Protein AF-A0A254RJF3-F1 (afdb_monomer_lite)

pLDDT: mean 75.78, std 19.46, range [33.56, 96.31]

Foldseek 3Di:
DDDDDDDDDDDDDPDDDDDDDDDDDDDDPFDAPDDPPPDDQLLVPQDLVPLQKRWDWFADPVRWIKIWIWGDDQQFTKIWIATSNGDIDIDGDPTRPQRNVDPVSSVVVSVVVSVVSVVRD

Structure (mmCIF, N/CA/C/O backbone):
data_AF-A0A254RJF3-F1
#
_entry.id   AF-A0A254RJF3-F1
#
loop_
_atom_site.group_PDB
_atom_site.id
_atom_site.type_symbol
_atom_site.label_atom_id
_atom_site.label_alt_id
_atom_site.label_comp_id
_atom_site.label_asym_id
_atom_site.label_entity_id
_atom_site.label_seq_id
_atom_site.pdbx_PDB_ins_code
_atom_site.Cartn_x
_atom_site.Cartn_y
_atom_site.Cartn_z
_atom_site.occupancy
_atom_site.B_iso_or_equiv
_atom_site.auth_seq_id
_atom_site.auth_comp_id
_atom_site.auth_asym_id
_atom_site.auth_atom_id
_atom_site.pdbx_PDB_model_num
ATOM 1 N N . MET A 1 1 ? -9.408 -68.520 2.261 1.00 40.94 1 MET A N 1
ATOM 2 C CA . MET A 1 1 ? -9.179 -68.336 0.806 1.00 40.94 1 MET A CA 1
ATOM 3 C C . MET A 1 1 ? -8.219 -67.149 0.680 1.00 40.94 1 MET A C 1
ATOM 5 O O . MET A 1 1 ? -8.585 -66.090 1.148 1.00 40.94 1 MET A O 1
ATOM 9 N N . LYS A 1 2 ? -6.898 -67.359 0.600 1.00 39.91 2 LYS A N 1
ATOM 10 C CA . LYS A 1 2 ? -6.028 -67.457 -0.599 1.00 39.91 2 LYS A CA 1
ATOM 11 C C . LYS A 1 2 ? -5.986 -66.185 -1.485 1.00 39.91 2 LYS A C 1
ATOM 13 O O . LYS A 1 2 ? -7.015 -65.843 -2.051 1.00 39.91 2 LYS A O 1
ATOM 18 N N . LYS A 1 3 ? -4.742 -65.685 -1.691 1.00 43.53 3 LYS A N 1
ATOM 19 C CA . LYS A 1 3 ? -4.192 -64.649 -2.626 1.00 43.53 3 LYS A CA 1
ATOM 20 C C . LYS A 1 3 ? -4.155 -63.222 -2.036 1.00 43.53 3 LYS A C 1
ATOM 22 O O . LYS A 1 3 ? -5.212 -62.705 -1.725 1.00 43.53 3 LYS A O 1
ATOM 27 N N . VAL A 1 4 ? -3.028 -62.587 -1.664 1.00 43.88 4 VAL A N 1
ATOM 28 C CA . VAL A 1 4 ? -1.658 -62.364 -2.221 1.00 43.88 4 VAL A CA 1
ATOM 29 C C . VAL A 1 4 ? -1.631 -61.448 -3.464 1.00 43.88 4 VAL A C 1
ATOM 31 O O . VAL A 1 4 ? -2.415 -61.665 -4.383 1.00 43.88 4 VAL A O 1
ATOM 34 N N . ILE A 1 5 ? -0.624 -60.548 -3.459 1.00 50.53 5 ILE A N 1
ATOM 35 C CA . ILE A 1 5 ? 0.035 -59.729 -4.512 1.00 50.53 5 ILE A CA 1
ATOM 36 C C . ILE A 1 5 ? -0.731 -58.460 -4.988 1.00 50.53 5 ILE A C 1
ATOM 38 O O . ILE A 1 5 ? -1.945 -58.500 -5.076 1.00 50.53 5 ILE A O 1
ATOM 42 N N . LEU A 1 6 ? -0.140 -57.287 -5.289 1.00 43.47 6 LEU A N 1
ATOM 43 C CA . LEU A 1 6 ? 1.203 -56.951 -5.793 1.00 43.47 6 LEU A CA 1
ATOM 44 C C . LEU A 1 6 ? 1.505 -55.433 -5.674 1.00 43.47 6 LEU A C 1
ATOM 46 O O . LEU A 1 6 ? 0.591 -54.619 -5.587 1.00 43.47 6 LEU A O 1
ATOM 50 N N . LEU A 1 7 ? 2.803 -55.108 -5.688 1.00 46.97 7 LEU A N 1
ATOM 51 C CA . LEU A 1 7 ? 3.461 -53.793 -5.740 1.00 46.97 7 LEU A CA 1
ATOM 52 C C . LEU A 1 7 ? 2.834 -52.763 -6.701 1.00 46.97 7 LEU A C 1
ATOM 54 O O . LEU A 1 7 ? 2.352 -53.123 -7.771 1.00 46.97 7 LEU A O 1
ATOM 58 N N . GLY A 1 8 ? 3.051 -51.477 -6.400 1.00 46.66 8 GLY A N 1
ATOM 59 C CA . GLY A 1 8 ? 2.972 -50.404 -7.395 1.00 46.66 8 GLY A CA 1
ATOM 60 C C . GLY A 1 8 ? 3.353 -49.026 -6.851 1.00 46.66 8 GLY A C 1
ATOM 61 O O . GLY A 1 8 ? 2.485 -48.236 -6.503 1.00 46.66 8 GLY A O 1
ATOM 62 N N . THR A 1 9 ? 4.650 -48.731 -6.781 1.00 51.22 9 THR A N 1
ATOM 63 C CA . THR A 1 9 ? 5.190 -47.366 -6.710 1.00 51.22 9 THR A CA 1
ATOM 64 C C . THR A 1 9 ? 4.822 -46.594 -7.977 1.00 51.22 9 THR A C 1
ATOM 66 O O . THR A 1 9 ? 5.104 -47.064 -9.074 1.00 51.22 9 THR A O 1
ATOM 69 N N . LEU A 1 10 ? 4.285 -45.380 -7.834 1.00 49.56 10 LEU A N 1
ATOM 70 C CA . LEU A 1 10 ? 4.279 -44.361 -8.887 1.00 49.56 10 LEU A CA 1
ATOM 71 C C . LEU A 1 10 ? 4.462 -42.983 -8.238 1.00 49.56 10 LEU A C 1
ATOM 73 O O . LEU A 1 10 ? 3.534 -42.391 -7.696 1.00 49.56 10 LEU A O 1
ATOM 77 N N . LEU A 1 11 ? 5.710 -42.510 -8.273 1.00 49.75 11 LEU A N 1
ATOM 78 C CA . LEU A 1 11 ?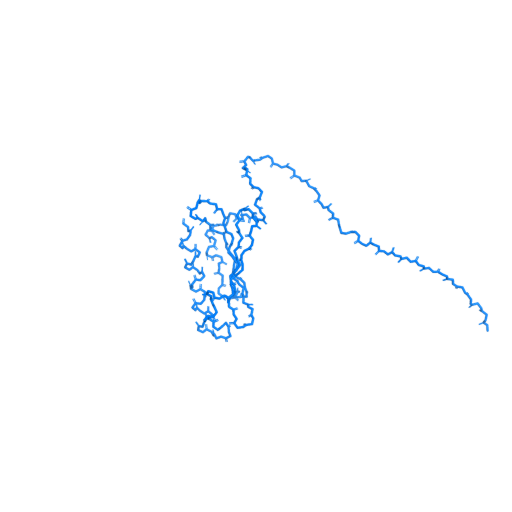 6.054 -41.096 -8.168 1.00 49.75 11 LEU A CA 1
ATOM 79 C C . LEU A 1 11 ? 5.408 -40.368 -9.351 1.00 49.75 11 LEU A C 1
ATOM 81 O O . LEU A 1 11 ? 5.769 -40.630 -10.496 1.00 49.75 11 LEU A O 1
ATOM 85 N N . ALA A 1 12 ? 4.490 -39.446 -9.078 1.00 48.97 12 ALA A N 1
ATOM 86 C CA . ALA A 1 12 ? 4.050 -38.462 -10.057 1.00 48.97 12 ALA A CA 1
ATOM 87 C C . ALA A 1 12 ? 4.666 -37.109 -9.684 1.00 48.97 12 ALA A C 1
ATOM 89 O O . ALA A 1 12 ? 4.149 -36.371 -8.848 1.00 48.97 12 ALA A O 1
ATOM 90 N N . SER A 1 13 ? 5.818 -36.822 -10.290 1.00 50.94 13 SER A N 1
ATOM 91 C CA . SER A 1 13 ? 6.399 -35.485 -10.347 1.00 50.94 13 SER A CA 1
ATOM 92 C C . SER A 1 13 ? 5.543 -34.627 -11.276 1.00 50.94 13 SER A C 1
ATOM 94 O O . SER A 1 13 ? 5.674 -34.717 -12.496 1.00 50.94 13 SER A O 1
ATOM 96 N N . SER A 1 14 ? 4.669 -33.795 -10.718 1.00 53.78 14 SER A N 1
ATOM 97 C CA . SER A 1 14 ? 3.986 -32.758 -11.492 1.00 53.78 14 SER A CA 1
ATOM 98 C C . SER A 1 14 ? 4.945 -31.592 -11.706 1.00 53.78 14 SER A C 1
ATOM 100 O O . SER A 1 14 ? 5.058 -30.689 -10.880 1.00 53.78 14 SER A O 1
ATOM 102 N N . MET A 1 15 ? 5.678 -31.659 -12.816 1.00 48.12 15 MET A N 1
ATOM 103 C CA . MET A 1 15 ? 6.356 -30.512 -13.409 1.00 48.12 15 MET A CA 1
ATOM 104 C C . MET A 1 15 ? 5.282 -29.489 -13.792 1.00 48.12 15 MET A C 1
ATOM 106 O O . MET A 1 15 ? 4.422 -29.783 -14.622 1.00 48.12 15 MET A O 1
ATOM 110 N N . PHE A 1 16 ? 5.303 -28.308 -13.176 1.00 48.12 16 PHE A N 1
ATOM 111 C CA . PHE A 1 16 ? 4.502 -27.192 -13.663 1.00 48.12 16 PHE A CA 1
ATOM 112 C C . PHE A 1 16 ? 5.197 -26.575 -14.877 1.00 48.12 16 PHE A C 1
ATOM 114 O O . PHE A 1 16 ? 6.397 -26.305 -14.876 1.00 48.12 16 PHE A O 1
ATOM 121 N N . VAL A 1 17 ? 4.397 -26.461 -15.929 1.00 58.69 17 VAL A N 1
ATOM 122 C CA . VAL A 1 17 ? 4.727 -26.096 -17.302 1.00 58.69 17 VAL A CA 1
ATOM 123 C C . VAL A 1 17 ? 5.270 -24.670 -17.372 1.00 58.69 17 VAL A C 1
ATOM 125 O O . VAL A 1 17 ? 4.594 -23.722 -16.980 1.00 58.69 17 VAL A O 1
ATOM 128 N N . ALA A 1 18 ? 6.473 -24.525 -17.927 1.00 43.00 18 ALA A N 1
ATOM 129 C CA . ALA A 1 18 ? 6.933 -23.272 -18.505 1.00 43.00 18 ALA A CA 1
ATOM 130 C C . ALA A 1 18 ? 6.190 -23.067 -19.835 1.00 43.00 18 ALA A C 1
ATOM 132 O O . ALA A 1 18 ? 6.368 -23.856 -20.762 1.00 43.00 18 ALA A O 1
ATOM 133 N N . CYS A 1 19 ? 5.335 -22.047 -19.918 1.00 53.72 19 CYS A N 1
ATOM 134 C CA . CYS A 1 19 ? 4.795 -21.583 -21.193 1.00 53.72 19 CYS A CA 1
ATOM 135 C C . CYS A 1 19 ? 5.706 -20.462 -21.702 1.00 53.72 19 CYS A C 1
ATOM 137 O O . CYS A 1 19 ? 5.892 -19.461 -21.010 1.00 53.72 19 CYS A O 1
ATOM 139 N N . GLY A 1 20 ? 6.323 -20.688 -22.860 1.00 45.34 20 GLY A N 1
ATOM 140 C CA . GLY A 1 20 ? 7.161 -19.727 -23.563 1.00 45.34 20 GLY A CA 1
ATOM 141 C C . GLY A 1 20 ? 6.417 -19.066 -24.722 1.00 45.34 20 GLY A C 1
ATOM 142 O O . GLY A 1 20 ? 5.583 -19.702 -25.355 1.00 45.34 20 GLY A O 1
ATOM 143 N N . ASP A 1 21 ? 6.798 -17.808 -24.944 1.00 55.06 21 ASP A N 1
ATOM 144 C CA . ASP A 1 21 ? 6.850 -17.041 -26.196 1.00 55.06 21 ASP A CA 1
ATOM 145 C C . ASP A 1 21 ? 5.652 -17.022 -27.162 1.00 55.06 21 ASP A C 1
ATOM 147 O O . ASP A 1 21 ? 5.447 -17.944 -27.943 1.00 55.06 21 ASP A O 1
ATOM 151 N N . ASP A 1 22 ? 5.032 -15.840 -27.263 1.00 51.81 22 ASP A N 1
ATOM 152 C CA . ASP A 1 22 ? 4.548 -15.292 -28.533 1.00 51.81 22 ASP A CA 1
ATOM 153 C C . ASP A 1 22 ? 5.042 -13.840 -28.668 1.00 51.81 22 ASP A C 1
ATOM 155 O O . ASP A 1 22 ? 4.607 -12.922 -27.970 1.00 51.81 22 ASP A O 1
ATOM 159 N N . SER A 1 23 ? 6.010 -13.644 -29.564 1.00 54.25 23 SER A N 1
ATOM 160 C CA . SER A 1 23 ? 6.603 -12.350 -29.897 1.00 54.25 23 SER A CA 1
ATOM 161 C C . SER A 1 23 ? 5.689 -11.533 -30.815 1.00 54.25 23 SER A C 1
ATOM 163 O O . SER A 1 23 ? 5.326 -11.973 -31.904 1.00 54.25 23 SER A O 1
ATOM 165 N N . SER A 1 24 ? 5.400 -10.289 -30.431 1.00 42.12 24 SER A N 1
ATOM 166 C CA . SER A 1 24 ? 4.963 -9.226 -31.344 1.00 42.12 24 SER A CA 1
ATOM 167 C C . SER A 1 24 ? 5.772 -7.962 -31.065 1.00 42.12 24 SER A C 1
ATOM 169 O O . SER A 1 24 ? 5.835 -7.461 -29.948 1.00 42.12 24 SER A O 1
ATOM 171 N N . SER A 1 25 ? 6.448 -7.497 -32.109 1.00 49.06 25 SER A N 1
ATOM 172 C CA . SER A 1 25 ? 7.426 -6.414 -32.134 1.00 49.06 25 SER A CA 1
ATOM 173 C C . SER A 1 25 ? 6.856 -5.052 -31.724 1.00 49.06 25 SER A C 1
ATOM 175 O O . SER A 1 25 ? 5.976 -4.521 -32.401 1.00 49.06 25 SER A O 1
ATOM 177 N N . GLY A 1 26 ? 7.454 -4.445 -30.698 1.00 33.56 26 GLY A N 1
ATOM 178 C CA . GLY A 1 26 ? 7.323 -3.032 -30.352 1.00 33.56 26 GLY A CA 1
ATOM 179 C C . GLY A 1 26 ? 8.501 -2.609 -29.475 1.00 33.56 26 GLY A C 1
ATOM 180 O O . GLY A 1 26 ? 8.739 -3.192 -28.423 1.00 33.56 26 GLY A O 1
ATOM 181 N N . THR A 1 27 ? 9.296 -1.648 -29.935 1.00 43.53 27 THR A N 1
ATOM 182 C CA . THR A 1 27 ? 10.490 -1.177 -29.231 1.00 43.53 27 THR A CA 1
ATOM 183 C C . THR A 1 27 ? 10.106 -0.400 -27.972 1.00 43.53 27 THR A C 1
ATOM 185 O O . THR A 1 27 ? 9.637 0.729 -28.068 1.00 43.53 27 THR A O 1
ATOM 188 N N . SER A 1 28 ? 10.393 -0.960 -26.799 1.00 40.62 28 SER A N 1
ATOM 189 C CA . SER A 1 28 ? 10.716 -0.197 -25.588 1.00 40.62 28 SER A CA 1
ATOM 190 C C . SER A 1 28 ? 11.556 -1.081 -24.672 1.00 40.62 28 SER A C 1
ATOM 192 O O . SER A 1 28 ? 11.123 -2.139 -24.225 1.00 40.62 28 SER A O 1
ATOM 194 N N . ALA A 1 29 ? 12.808 -0.676 -24.478 1.00 42.94 29 ALA A N 1
ATOM 195 C CA . ALA A 1 29 ? 13.739 -1.310 -23.562 1.00 42.94 29 ALA A CA 1
ATOM 196 C C . ALA A 1 29 ? 13.207 -1.197 -22.123 1.00 42.94 29 ALA A C 1
ATOM 198 O O . ALA A 1 29 ? 12.906 -0.095 -21.675 1.00 42.94 29 ALA A O 1
ATOM 199 N N . GLY A 1 30 ? 13.116 -2.332 -21.426 1.00 44.09 30 GLY A N 1
ATOM 200 C CA . GLY A 1 30 ? 12.700 -2.428 -20.025 1.00 44.09 30 GLY A CA 1
ATOM 201 C C . GLY A 1 30 ? 11.555 -3.421 -19.855 1.00 44.09 30 GLY A C 1
ATOM 202 O O . GLY A 1 30 ? 10.399 -3.068 -20.047 1.00 44.09 30 GLY A O 1
ATOM 203 N N . GLY A 1 31 ? 11.875 -4.674 -19.523 1.00 49.69 31 GLY A N 1
ATOM 204 C CA . GLY A 1 31 ? 10.865 -5.664 -19.157 1.00 49.69 31 GLY A CA 1
ATOM 205 C C . GLY A 1 31 ? 10.224 -5.268 -17.831 1.00 49.69 31 GLY A C 1
ATOM 206 O O . GLY A 1 31 ? 10.800 -5.496 -16.774 1.00 49.69 31 GLY A O 1
ATOM 207 N N . ASN A 1 32 ? 9.052 -4.655 -17.893 1.00 60.97 32 ASN A N 1
ATOM 208 C CA . ASN A 1 32 ? 8.229 -4.344 -16.739 1.00 60.97 32 ASN A CA 1
ATOM 209 C C . ASN A 1 32 ? 7.562 -5.633 -16.223 1.00 60.97 32 ASN A C 1
ATOM 211 O O . ASN A 1 32 ? 6.822 -6.302 -16.936 1.00 60.97 32 ASN A O 1
ATOM 215 N N . CYS A 1 33 ? 7.798 -5.992 -14.960 1.00 74.06 33 CYS A N 1
ATOM 216 C CA . CYS A 1 33 ? 7.152 -7.138 -14.283 1.00 74.06 33 CYS A CA 1
ATOM 217 C C . CYS A 1 33 ? 5.675 -6.920 -13.956 1.00 74.06 33 CYS A C 1
ATOM 219 O O . CYS A 1 33 ? 5.035 -7.792 -13.368 1.00 74.06 33 CYS A O 1
ATOM 221 N N . PHE A 1 34 ? 5.124 -5.764 -14.308 1.00 71.50 34 PHE A N 1
ATOM 222 C CA . PHE A 1 34 ? 3.699 -5.527 -14.259 1.00 71.50 34 PHE A CA 1
ATOM 223 C C . PHE A 1 34 ? 3.218 -4.985 -15.595 1.00 71.50 34 PHE A C 1
ATOM 225 O O . PHE A 1 34 ? 3.839 -4.121 -16.211 1.00 71.50 34 PHE A O 1
ATOM 232 N N . THR A 1 35 ? 2.068 -5.489 -16.023 1.00 68.06 35 THR A N 1
ATOM 233 C CA . THR A 1 35 ? 1.388 -4.986 -17.205 1.00 68.06 35 THR A CA 1
ATOM 234 C C . THR A 1 35 ? 0.754 -3.643 -16.869 1.00 68.06 35 THR A C 1
ATOM 236 O O . THR A 1 35 ? -0.071 -3.544 -15.957 1.00 68.06 35 THR A O 1
ATOM 239 N N . VAL A 1 36 ? 1.150 -2.604 -17.602 1.00 64.94 36 VAL A N 1
ATOM 240 C CA . VAL A 1 36 ? 0.457 -1.315 -17.596 1.00 64.94 36 VAL A CA 1
ATOM 241 C C . VAL A 1 36 ? -0.777 -1.473 -18.474 1.00 64.94 36 VAL A C 1
ATOM 243 O O . VAL A 1 36 ? -0.729 -1.269 -19.686 1.00 64.94 36 VAL A O 1
ATOM 246 N N . GLU A 1 37 ? -1.886 -1.896 -17.877 1.00 61.25 37 GLU A N 1
ATOM 247 C CA . GLU A 1 37 ? -3.171 -1.807 -18.561 1.00 61.25 37 GLU A CA 1
ATOM 248 C C . GLU A 1 37 ? -3.500 -0.320 -18.694 1.00 61.25 37 GLU A C 1
ATO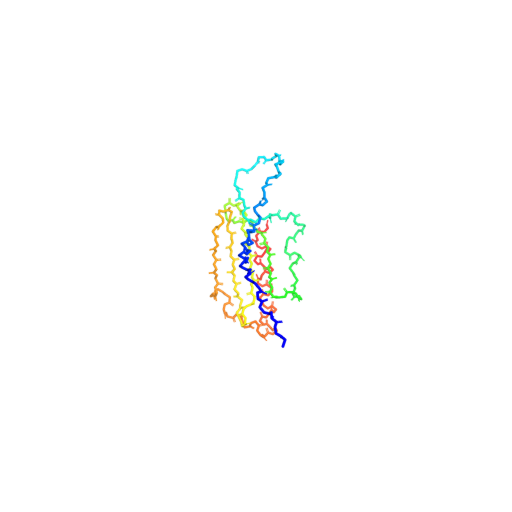M 250 O O . GLU A 1 37 ? -3.621 0.397 -17.701 1.00 61.25 37 GLU A O 1
ATOM 255 N N . LYS A 1 38 ? -3.572 0.173 -19.932 1.00 51.56 38 LYS A N 1
ATOM 256 C CA . LYS A 1 38 ? -3.890 1.571 -20.222 1.00 51.56 38 LYS A CA 1
ATOM 257 C C . LYS A 1 38 ? -5.377 1.808 -19.945 1.00 51.56 38 LYS A C 1
ATOM 259 O O . LYS A 1 38 ? -6.181 1.858 -20.873 1.00 51.56 38 LYS A O 1
ATOM 264 N N . SER A 1 39 ? -5.754 1.898 -18.673 1.00 50.03 39 SER A N 1
ATOM 265 C CA . SER A 1 39 ? -7.112 2.240 -18.268 1.00 50.03 39 SER A CA 1
ATOM 266 C C . SER A 1 39 ? -7.324 3.748 -18.372 1.00 50.03 39 SER A C 1
ATOM 268 O O . SER A 1 39 ? -6.469 4.551 -17.996 1.00 50.03 39 SER A O 1
ATOM 270 N N . VAL A 1 40 ? -8.492 4.132 -18.878 1.00 52.06 40 VAL A N 1
ATOM 271 C CA . VAL A 1 40 ? -9.050 5.479 -18.723 1.00 52.06 40 VAL A CA 1
ATOM 272 C C . VAL A 1 40 ? -9.085 5.776 -17.218 1.00 52.06 40 VAL A C 1
ATOM 274 O O . VAL A 1 40 ? -9.657 4.983 -16.482 1.00 52.06 40 VAL A O 1
ATOM 277 N N . ASN A 1 41 ? -8.371 6.821 -16.784 1.00 63.84 41 ASN A N 1
ATOM 278 C CA . ASN A 1 41 ? -8.215 7.277 -15.395 1.00 63.84 41 ASN A CA 1
ATOM 279 C C . ASN A 1 41 ? -8.117 6.139 -14.350 1.00 63.84 41 ASN A C 1
ATOM 281 O O . ASN A 1 41 ? -9.100 5.774 -13.711 1.00 63.84 41 ASN A O 1
ATOM 285 N N . ALA A 1 42 ? -6.916 5.576 -14.151 1.00 73.19 42 ALA A N 1
ATOM 286 C CA . ALA A 1 42 ? -6.684 4.474 -13.204 1.00 73.19 42 ALA A CA 1
ATOM 287 C C . ALA A 1 42 ? -7.234 4.743 -11.786 1.00 73.19 42 ALA A C 1
ATOM 289 O O . ALA A 1 42 ? -7.615 3.800 -11.093 1.00 73.19 42 ALA A O 1
ATOM 290 N N . CYS A 1 43 ? -7.348 6.010 -11.381 1.00 81.62 43 CYS A N 1
ATOM 291 C CA . CYS A 1 43 ? -7.881 6.401 -10.078 1.00 81.62 43 CYS A CA 1
ATOM 292 C C . CYS A 1 43 ? -9.410 6.293 -9.982 1.00 81.62 43 CYS A C 1
ATOM 294 O O . CYS A 1 43 ? -9.918 5.978 -8.911 1.00 81.62 43 CYS A O 1
ATOM 296 N N . GLU A 1 44 ? -10.150 6.456 -11.086 1.00 75.62 44 GLU A N 1
ATOM 297 C CA . GLU A 1 44 ? -11.616 6.279 -11.122 1.00 75.62 44 GLU A CA 1
ATOM 298 C C . GLU A 1 44 ? -12.033 4.815 -10.922 1.00 75.62 44 GLU A C 1
ATOM 300 O O . GLU A 1 44 ? -13.167 4.535 -10.537 1.00 75.62 44 GLU A O 1
ATOM 305 N N . SER A 1 45 ? -11.117 3.871 -11.163 1.00 78.19 45 SER A N 1
ATOM 306 C CA . SER A 1 45 ? -11.353 2.442 -10.930 1.00 78.19 45 SER A CA 1
ATOM 307 C C . SER A 1 45 ? -11.192 2.020 -9.463 1.00 78.19 45 SER A C 1
ATOM 309 O O . SER A 1 45 ? -11.522 0.888 -9.107 1.00 78.19 45 SER A O 1
ATOM 311 N N . ILE A 1 46 ? -10.703 2.919 -8.601 1.00 85.56 46 ILE A N 1
ATOM 312 C CA . ILE A 1 46 ? -10.541 2.660 -7.170 1.00 85.56 46 ILE A CA 1
ATOM 313 C C . ILE A 1 46 ? -11.925 2.701 -6.519 1.00 85.56 46 ILE A C 1
ATOM 315 O O . ILE A 1 46 ? -12.542 3.754 -6.395 1.00 85.56 46 ILE A O 1
ATOM 319 N N . SER A 1 47 ? -12.413 1.542 -6.079 1.00 84.31 47 SER A N 1
ATOM 320 C CA . SER A 1 47 ? -13.700 1.427 -5.394 1.00 84.31 47 SER A CA 1
ATOM 321 C C . SER A 1 47 ? -13.517 1.341 -3.885 1.00 84.31 47 SER A C 1
ATOM 323 O O . SER A 1 47 ? -12.767 0.502 -3.385 1.00 84.31 47 SER A O 1
ATOM 325 N N . LYS A 1 48 ? -14.261 2.157 -3.136 1.00 82.31 48 LYS A N 1
ATOM 326 C CA . LYS A 1 48 ? -14.336 2.046 -1.674 1.00 82.31 48 LYS A CA 1
ATOM 327 C C . LYS A 1 48 ? -14.993 0.734 -1.226 1.00 82.31 48 LYS A C 1
ATOM 329 O O . LYS A 1 48 ? -14.653 0.212 -0.167 1.00 82.31 48 LYS A O 1
ATOM 334 N N . ASP A 1 49 ? -15.905 0.193 -2.030 1.00 81.50 49 ASP A N 1
ATOM 335 C CA . ASP A 1 49 ? -16.632 -1.037 -1.698 1.00 81.50 49 ASP A CA 1
ATOM 336 C C . ASP A 1 49 ? -15.738 -2.289 -1.792 1.00 81.50 49 ASP A C 1
ATOM 338 O O . ASP A 1 49 ? -16.070 -3.322 -1.214 1.00 81.50 49 ASP A O 1
ATOM 342 N N . ASP A 1 50 ? -14.576 -2.182 -2.451 1.00 78.19 50 ASP A N 1
ATOM 343 C CA . ASP A 1 50 ? -13.537 -3.217 -2.523 1.00 78.19 50 ASP A CA 1
ATOM 344 C C . ASP A 1 50 ? -12.271 -2.796 -1.752 1.00 78.19 50 ASP A C 1
ATOM 346 O O . ASP A 1 50 ? -11.161 -2.717 -2.276 1.00 78.19 50 ASP A O 1
ATOM 350 N N . PHE A 1 51 ? -12.436 -2.464 -0.469 1.00 76.50 51 PHE A N 1
ATOM 351 C CA . PHE A 1 51 ? -11.354 -1.923 0.365 1.00 76.50 51 PHE A CA 1
ATOM 352 C C . PHE A 1 51 ? -10.268 -2.940 0.756 1.00 76.50 51 PHE A C 1
ATOM 354 O O . PHE A 1 51 ? -9.312 -2.583 1.444 1.00 76.50 51 PHE A O 1
ATOM 361 N N . GLY A 1 52 ? -10.404 -4.211 0.363 1.00 84.44 52 GLY A N 1
ATOM 362 C CA . GLY A 1 52 ? -9.425 -5.247 0.689 1.00 84.44 52 GLY A CA 1
ATOM 363 C C . GLY A 1 52 ? -8.087 -5.016 -0.009 1.00 84.44 52 GLY A C 1
ATOM 364 O O . GLY A 1 52 ? -7.027 -5.299 0.561 1.00 84.44 52 GLY A O 1
ATOM 365 N N . THR A 1 53 ? -8.114 -4.495 -1.237 1.00 90.94 53 THR A N 1
ATOM 366 C CA . THR A 1 53 ? -6.909 -4.150 -1.993 1.00 90.94 53 THR A CA 1
ATOM 367 C C . THR A 1 53 ? -7.196 -3.059 -3.023 1.00 90.94 53 THR A C 1
ATOM 369 O O . THR A 1 53 ? -8.062 -3.224 -3.872 1.00 90.94 53 THR A O 1
ATOM 372 N N . TRP A 1 54 ? -6.396 -1.992 -3.023 1.00 91.94 54 TRP A N 1
ATOM 373 C CA . TRP A 1 54 ? -6.412 -0.966 -4.069 1.00 91.94 54 TRP A CA 1
ATOM 374 C C . TRP A 1 54 ? -5.104 -0.975 -4.844 1.00 91.94 54 TRP A C 1
ATOM 376 O O . TRP A 1 54 ? -4.026 -0.949 -4.251 1.00 91.94 54 TRP A O 1
ATOM 386 N N . LYS A 1 55 ? -5.190 -0.997 -6.174 1.00 90.50 55 LYS A N 1
ATOM 387 C CA . LYS A 1 55 ? -4.033 -1.113 -7.061 1.00 90.50 55 LYS A CA 1
ATOM 388 C C . LYS A 1 55 ? -4.108 -0.087 -8.179 1.00 90.50 55 LYS A C 1
ATOM 390 O O . LYS A 1 55 ? -5.112 -0.016 -8.875 1.00 90.50 55 LYS A O 1
ATOM 395 N N . PHE A 1 56 ? -3.017 0.637 -8.396 1.00 90.12 56 PHE A N 1
ATOM 396 C CA . PHE A 1 56 ? -2.881 1.561 -9.520 1.00 90.12 56 PHE A CA 1
ATOM 397 C C . PHE A 1 56 ? -1.415 1.706 -9.940 1.00 90.12 56 PHE A C 1
ATOM 399 O O . PHE A 1 56 ? -0.499 1.263 -9.244 1.00 90.12 56 PHE A O 1
ATOM 406 N N . ILE A 1 57 ? -1.195 2.298 -11.111 1.00 88.62 57 ILE A N 1
ATOM 407 C CA . ILE A 1 57 ? 0.130 2.606 -11.655 1.00 88.62 57 ILE A CA 1
ATOM 408 C C . ILE A 1 57 ? 0.182 4.109 -11.902 1.00 88.62 57 ILE A C 1
ATOM 410 O O . ILE A 1 57 ? -0.761 4.673 -12.454 1.00 88.62 57 ILE A O 1
ATOM 414 N N . ARG A 1 58 ? 1.284 4.746 -11.511 1.00 86.56 58 ARG A N 1
ATOM 415 C CA . ARG A 1 58 ? 1.578 6.152 -11.818 1.00 86.56 58 ARG A CA 1
ATOM 416 C C . ARG A 1 58 ? 3.036 6.311 -12.221 1.00 86.56 58 ARG A C 1
ATOM 418 O O . ARG A 1 58 ? 3.844 5.411 -11.987 1.00 86.56 58 ARG A O 1
ATOM 425 N N . LYS A 1 59 ? 3.374 7.472 -12.781 1.00 86.12 59 LYS A N 1
ATOM 426 C CA . LYS A 1 59 ? 4.767 7.833 -13.032 1.00 86.12 59 LYS A CA 1
ATOM 427 C C . LYS A 1 59 ? 5.463 8.250 -11.735 1.00 86.12 59 LYS A C 1
ATOM 429 O O . LYS A 1 59 ? 4.888 8.953 -10.891 1.00 86.12 59 LYS A O 1
ATOM 434 N N . ASP A 1 60 ? 6.694 7.794 -11.556 1.00 84.44 60 ASP A N 1
ATOM 435 C CA . ASP A 1 60 ? 7.585 8.299 -10.519 1.00 84.44 60 ASP A CA 1
ATOM 436 C C . ASP A 1 60 ? 8.214 9.646 -10.937 1.00 84.44 60 ASP A C 1
ATOM 438 O O . ASP A 1 60 ? 7.902 10.207 -11.990 1.00 84.44 60 ASP A O 1
ATOM 442 N N . SER A 1 61 ? 9.102 10.198 -10.106 1.00 86.00 61 SER A N 1
ATOM 443 C CA . SER A 1 61 ? 9.759 11.486 -10.383 1.00 86.00 61 SER A CA 1
ATOM 444 C C . SER A 1 61 ? 10.699 11.475 -11.596 1.00 86.00 61 SER A C 1
ATOM 446 O O . SER A 1 61 ? 11.112 12.546 -12.040 1.00 86.00 61 SER A O 1
ATOM 448 N N . PHE A 1 62 ? 11.048 10.299 -12.121 1.00 86.62 62 PHE A N 1
ATOM 449 C CA . PHE A 1 62 ? 11.900 10.121 -13.295 1.00 86.62 62 PHE A CA 1
ATOM 450 C C . PHE A 1 62 ? 11.092 9.796 -14.562 1.00 86.62 62 PHE A C 1
ATOM 452 O O . PHE A 1 62 ? 11.659 9.771 -15.653 1.00 86.62 62 PHE A O 1
ATOM 459 N N . GLY A 1 63 ? 9.768 9.633 -14.444 1.00 84.31 63 GLY A N 1
ATOM 460 C CA . GLY A 1 63 ? 8.873 9.305 -15.555 1.00 84.31 63 GLY A CA 1
ATOM 461 C C . GLY A 1 63 ? 8.715 7.803 -15.803 1.00 84.31 63 GLY A C 1
ATOM 462 O O . GLY A 1 63 ? 8.072 7.409 -16.786 1.00 84.31 63 GLY A O 1
ATOM 463 N N . ASP A 1 64 ? 9.255 6.967 -14.916 1.00 87.12 64 ASP A N 1
ATOM 464 C CA . ASP A 1 64 ? 9.118 5.517 -14.974 1.00 87.12 64 ASP A CA 1
ATOM 465 C C . ASP A 1 64 ? 7.803 5.074 -14.334 1.00 87.12 64 ASP A C 1
ATOM 467 O O . ASP A 1 64 ? 7.279 5.717 -13.424 1.00 87.12 64 ASP A O 1
ATOM 471 N N . ASP A 1 65 ? 7.229 3.977 -14.830 1.00 87.69 65 ASP A N 1
ATOM 472 C CA . ASP A 1 65 ? 6.029 3.411 -14.216 1.00 87.69 65 ASP A CA 1
ATOM 473 C C . ASP A 1 65 ? 6.360 2.809 -12.848 1.00 87.69 65 ASP A C 1
ATOM 475 O O . ASP A 1 65 ? 7.327 2.059 -12.691 1.00 87.69 65 ASP A O 1
ATOM 479 N N . MET A 1 66 ? 5.498 3.079 -11.873 1.00 89.44 66 MET A N 1
ATOM 480 C CA . MET A 1 66 ? 5.557 2.505 -10.537 1.00 89.44 66 MET A CA 1
ATOM 481 C C . MET A 1 66 ? 4.168 2.014 -10.139 1.00 89.44 66 MET A C 1
ATOM 483 O O . MET A 1 66 ? 3.184 2.756 -10.186 1.00 89.44 66 MET A O 1
ATOM 487 N N . GLN A 1 67 ? 4.084 0.743 -9.757 1.00 91.56 67 GLN A N 1
ATOM 488 C CA . GLN A 1 67 ? 2.858 0.139 -9.255 1.00 91.56 67 GLN A CA 1
ATOM 489 C C . GLN A 1 67 ? 2.734 0.383 -7.756 1.00 91.56 67 GLN A C 1
ATOM 491 O O . GLN A 1 67 ? 3.687 0.164 -7.010 1.00 91.56 67 GLN A O 1
ATOM 496 N N . TYR A 1 68 ? 1.537 0.761 -7.327 1.00 92.50 68 TYR A N 1
ATOM 497 C CA . TYR A 1 68 ? 1.141 0.920 -5.936 1.00 92.50 68 TYR A CA 1
ATOM 498 C C . TYR A 1 68 ? 0.041 -0.093 -5.639 1.00 92.50 68 TYR A C 1
ATOM 500 O O . TYR A 1 68 ? -0.928 -0.202 -6.392 1.00 92.50 68 TYR A O 1
ATOM 508 N N . VAL A 1 69 ? 0.200 -0.845 -4.554 1.00 93.25 69 VAL A N 1
ATOM 509 C CA . VAL A 1 69 ? -0.775 -1.814 -4.053 1.00 93.25 69 VAL A CA 1
ATOM 510 C C . VAL A 1 69 ? -0.963 -1.566 -2.566 1.00 93.25 69 VAL A C 1
ATOM 512 O O . VAL A 1 69 ? -0.066 -1.821 -1.766 1.00 93.25 69 VAL A O 1
ATOM 515 N N . TYR A 1 70 ? -2.128 -1.061 -2.198 1.00 93.69 70 TYR A N 1
ATOM 516 C CA . TYR A 1 70 ? -2.556 -0.913 -0.819 1.00 93.69 70 TYR A CA 1
ATOM 517 C C . TYR A 1 70 ? -3.364 -2.143 -0.428 1.00 93.69 70 TYR A C 1
ATOM 519 O O . TYR A 1 70 ? -4.323 -2.474 -1.116 1.00 93.69 70 TYR A O 1
ATOM 527 N N . THR A 1 71 ? -3.005 -2.810 0.663 1.00 94.25 71 THR A N 1
ATOM 528 C CA . THR A 1 71 ? -3.674 -4.031 1.131 1.00 94.25 71 THR A CA 1
ATOM 529 C C . THR A 1 71 ? -4.034 -3.897 2.600 1.00 94.25 71 THR A C 1
ATOM 531 O O . THR A 1 71 ? -3.231 -3.417 3.404 1.00 94.25 71 THR A O 1
ATOM 534 N N . VAL A 1 72 ? -5.240 -4.333 2.959 1.00 94.06 72 VAL A N 1
ATOM 535 C CA . VAL A 1 72 ? -5.673 -4.394 4.356 1.00 94.06 72 VAL A CA 1
ATOM 536 C C . VAL A 1 72 ? -5.268 -5.731 4.963 1.00 94.06 72 VAL A C 1
ATOM 538 O O . VAL A 1 72 ? -5.731 -6.788 4.542 1.00 94.06 72 VAL A O 1
ATOM 541 N N . GLU A 1 73 ? -4.416 -5.681 5.984 1.00 93.25 73 GLU A N 1
ATOM 542 C CA . GLU A 1 73 ? -3.934 -6.853 6.715 1.00 93.25 73 GLU A CA 1
ATOM 543 C C . GLU A 1 73 ? -4.285 -6.726 8.202 1.00 93.25 73 GLU A C 1
ATOM 545 O O . GLU A 1 73 ? -3.590 -6.080 8.995 1.00 93.25 73 GLU A O 1
ATOM 550 N N . GLY A 1 74 ? -5.408 -7.335 8.590 1.00 91.62 74 GLY A N 1
ATOM 551 C CA . GLY A 1 74 ? -5.972 -7.178 9.929 1.00 91.62 74 GLY A CA 1
ATOM 552 C C . GLY A 1 74 ? -6.421 -5.736 10.163 1.00 91.62 74 GLY A C 1
ATOM 553 O O . GLY A 1 74 ? -7.332 -5.253 9.500 1.00 91.62 74 GLY A O 1
ATOM 554 N N . GLU A 1 75 ? -5.782 -5.043 11.106 1.00 93.44 75 GLU A N 1
ATOM 555 C CA . GLU A 1 75 ? -6.090 -3.636 11.400 1.00 93.44 75 GLU A CA 1
ATOM 556 C C . GLU A 1 75 ? -5.267 -2.643 10.570 1.00 93.44 75 GLU A C 1
ATOM 558 O O . GLU A 1 75 ? -5.513 -1.444 10.661 1.00 93.44 75 GLU A O 1
ATOM 563 N N . LYS A 1 76 ? -4.275 -3.103 9.799 1.00 93.00 76 LYS A N 1
ATOM 564 C CA . LYS A 1 76 ? -3.292 -2.232 9.145 1.00 93.00 76 LYS A CA 1
ATOM 565 C C . LYS A 1 76 ? -3.591 -2.048 7.666 1.00 93.00 76 LYS A C 1
ATOM 567 O O . LYS A 1 76 ? -3.980 -2.997 6.989 1.00 93.00 76 LYS A O 1
ATOM 572 N N . LEU A 1 77 ? -3.286 -0.857 7.160 1.00 94.44 77 LEU A N 1
ATOM 573 C CA . LEU A 1 77 ? -3.091 -0.619 5.736 1.00 94.44 77 LEU A CA 1
ATOM 574 C C . LEU A 1 77 ? -1.600 -0.763 5.404 1.00 94.44 77 LEU A C 1
ATOM 576 O O . LEU A 1 77 ? -0.757 -0.095 6.005 1.00 94.44 77 LEU A O 1
ATOM 580 N N . VAL A 1 78 ? -1.279 -1.640 4.460 1.00 95.38 78 VAL A N 1
ATOM 581 C CA . VAL A 1 78 ? 0.087 -1.907 3.999 1.00 95.38 78 VAL A CA 1
ATOM 582 C C . VAL A 1 78 ? 0.232 -1.411 2.571 1.00 95.38 78 VAL A C 1
ATOM 584 O O . VAL A 1 78 ? -0.561 -1.784 1.712 1.00 95.38 78 VAL A O 1
ATOM 587 N N . LEU A 1 79 ? 1.260 -0.607 2.303 1.00 95.50 79 LEU A N 1
ATOM 588 C CA . LEU A 1 79 ? 1.613 -0.193 0.949 1.00 95.50 79 LEU A CA 1
ATOM 589 C C . LEU A 1 79 ? 2.723 -1.097 0.413 1.00 95.50 79 LEU A C 1
ATOM 591 O O . LEU A 1 79 ? 3.794 -1.208 1.001 1.00 95.50 79 LEU A O 1
ATOM 595 N N . THR A 1 80 ? 2.496 -1.696 -0.744 1.00 95.44 80 THR A N 1
ATOM 596 C CA . THR A 1 80 ? 3.528 -2.331 -1.554 1.00 95.44 80 THR A CA 1
ATOM 597 C C . THR A 1 80 ? 3.720 -1.518 -2.822 1.00 95.44 80 THR A C 1
ATOM 599 O O . THR A 1 80 ? 2.762 -1.221 -3.529 1.00 95.44 80 THR A O 1
ATOM 602 N N . THR A 1 81 ? 4.963 -1.164 -3.121 1.00 94.12 81 THR A N 1
ATOM 603 C CA . THR A 1 81 ? 5.334 -0.507 -4.371 1.00 94.12 81 THR A CA 1
ATOM 604 C C . THR A 1 81 ? 6.270 -1.386 -5.175 1.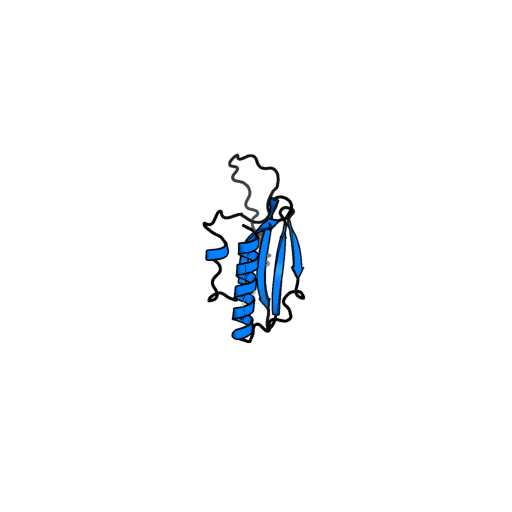00 94.12 81 THR A C 1
ATOM 606 O O . THR A 1 81 ? 7.089 -2.105 -4.604 1.00 94.12 81 THR A O 1
ATOM 609 N N . THR A 1 82 ? 6.128 -1.357 -6.494 1.00 93.75 82 THR A N 1
ATOM 610 C CA . THR A 1 82 ? 7.000 -2.081 -7.424 1.00 93.75 82 THR A CA 1
ATOM 611 C C . THR A 1 82 ? 7.441 -1.123 -8.515 1.00 93.75 82 THR A C 1
ATOM 613 O O . THR A 1 82 ? 6.592 -0.525 -9.177 1.00 93.75 82 THR A O 1
ATOM 616 N N . ASP A 1 83 ? 8.750 -0.946 -8.669 1.00 91.38 83 ASP A N 1
ATOM 617 C CA . ASP A 1 83 ? 9.317 -0.109 -9.730 1.00 91.38 83 ASP A CA 1
ATOM 618 C C . ASP A 1 83 ? 9.444 -0.867 -11.064 1.00 91.38 83 ASP A C 1
ATOM 620 O O . ASP A 1 83 ? 9.219 -2.079 -11.149 1.00 91.38 83 ASP A O 1
ATOM 624 N N . SER A 1 84 ? 9.811 -0.144 -12.122 1.00 87.06 84 SER A N 1
ATOM 625 C CA . SER A 1 84 ? 10.028 -0.686 -13.470 1.00 87.06 84 SER A CA 1
ATOM 626 C C . SER A 1 84 ? 11.140 -1.744 -13.538 1.00 87.06 84 SER A C 1
ATOM 628 O O . SER A 1 84 ? 11.125 -2.593 -14.428 1.00 87.06 84 SER A O 1
ATOM 630 N N . GLY A 1 85 ? 12.078 -1.722 -12.584 1.00 88.88 85 GLY A N 1
ATOM 631 C CA . GLY A 1 85 ? 13.152 -2.701 -12.408 1.00 88.88 85 GLY A CA 1
ATOM 632 C C . GLY A 1 85 ? 12.770 -3.902 -11.539 1.00 88.88 85 GLY A C 1
ATOM 633 O O . GLY A 1 85 ? 13.629 -4.734 -11.246 1.00 88.88 85 GLY A O 1
ATOM 634 N N . CYS A 1 86 ? 11.501 -4.010 -11.139 1.00 86.12 86 CYS A N 1
ATOM 635 C CA . CYS A 1 86 ? 10.952 -5.107 -10.345 1.00 86.12 86 CYS A CA 1
ATOM 636 C C . CYS A 1 86 ? 11.438 -5.182 -8.905 1.00 86.12 86 CYS A C 1
ATOM 638 O O . CYS A 1 86 ? 11.320 -6.223 -8.252 1.00 86.12 86 CYS A O 1
ATOM 640 N N . ASN A 1 87 ? 11.923 -4.064 -8.371 1.00 91.50 87 ASN A N 1
ATOM 641 C CA . ASN A 1 87 ? 12.210 -3.957 -6.954 1.00 91.50 87 ASN A CA 1
ATOM 642 C C . ASN A 1 87 ? 10.905 -3.716 -6.202 1.00 91.50 87 ASN A C 1
ATOM 644 O O . ASN A 1 87 ? 10.234 -2.696 -6.374 1.00 91.50 87 ASN A O 1
ATOM 648 N N . VAL A 1 88 ? 10.569 -4.663 -5.332 1.00 93.94 88 VAL A N 1
ATOM 649 C CA . VAL A 1 88 ? 9.391 -4.585 -4.472 1.00 93.94 88 VAL A CA 1
ATOM 650 C C . VAL A 1 88 ? 9.784 -3.962 -3.140 1.00 93.94 88 VAL A C 1
ATOM 652 O O . VAL A 1 88 ? 10.694 -4.438 -2.4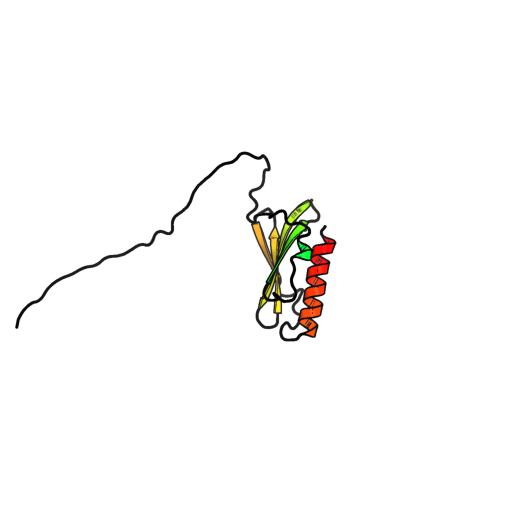57 1.00 93.94 88 VAL A O 1
ATOM 655 N N . LYS A 1 89 ? 9.074 -2.909 -2.740 1.00 95.94 89 LYS A N 1
ATOM 656 C CA . LYS A 1 89 ? 9.196 -2.288 -1.419 1.00 95.94 89 LYS A CA 1
ATOM 657 C C . LYS A 1 89 ? 7.868 -2.368 -0.700 1.00 95.94 89 LYS A C 1
ATOM 659 O O . LYS A 1 89 ? 6.842 -1.971 -1.239 1.00 95.94 89 LYS A O 1
ATOM 664 N N . ARG A 1 90 ? 7.912 -2.840 0.538 1.00 96.31 90 ARG A N 1
ATOM 665 C CA . ARG A 1 90 ? 6.745 -2.986 1.399 1.00 96.31 90 ARG A CA 1
ATOM 666 C C . ARG A 1 90 ? 6.872 -2.065 2.602 1.00 96.31 90 ARG A C 1
ATOM 668 O O . ARG A 1 90 ? 7.909 -2.041 3.263 1.00 96.31 90 ARG A O 1
ATOM 675 N N . ASP A 1 91 ? 5.812 -1.323 2.872 1.00 94.31 91 ASP A N 1
ATOM 676 C CA . ASP A 1 91 ? 5.711 -0.336 3.931 1.00 94.31 91 ASP A CA 1
ATOM 677 C C . ASP A 1 91 ? 4.468 -0.600 4.783 1.00 94.31 91 ASP A C 1
ATOM 679 O O . ASP A 1 91 ? 3.328 -0.391 4.373 1.00 94.31 91 ASP A O 1
ATOM 683 N N . GLU A 1 92 ? 4.714 -1.069 6.002 1.00 93.56 92 GLU A N 1
ATOM 684 C CA . GLU A 1 92 ? 3.683 -1.369 6.998 1.00 93.56 92 GLU A CA 1
ATOM 685 C C . GLU A 1 92 ? 3.536 -0.254 8.043 1.00 93.56 92 GLU A C 1
ATOM 687 O O . GLU A 1 92 ? 2.770 -0.394 8.998 1.00 93.56 92 GLU A O 1
ATOM 692 N N . LYS A 1 93 ? 4.323 0.824 7.928 1.00 90.81 93 LYS A N 1
ATOM 693 C CA . LYS A 1 93 ? 4.429 1.874 8.949 1.00 90.81 93 LYS A CA 1
ATOM 694 C C . LYS A 1 93 ? 3.744 3.156 8.518 1.00 90.81 93 LYS A C 1
ATOM 696 O O . LYS A 1 93 ? 3.029 3.730 9.340 1.00 90.81 93 LYS A O 1
ATOM 701 N N . SER A 1 94 ? 3.918 3.575 7.264 1.00 88.44 94 SER A N 1
ATOM 702 C CA . SER A 1 94 ? 3.421 4.872 6.781 1.00 88.44 94 SER A CA 1
ATOM 703 C C . SER A 1 94 ? 1.914 5.034 6.885 1.00 88.44 94 SER A C 1
ATOM 705 O O . SER A 1 94 ? 1.452 6.160 6.953 1.00 88.44 94 SER A O 1
ATOM 707 N N . TYR A 1 95 ? 1.159 3.938 6.971 1.00 89.56 95 TYR A N 1
ATOM 708 C CA . TYR A 1 95 ? -0.299 3.957 7.108 1.00 89.56 95 TYR A CA 1
ATOM 709 C C . TYR A 1 95 ? -0.803 3.206 8.350 1.00 89.56 95 TYR A C 1
ATOM 711 O O . TYR A 1 95 ? -1.994 2.945 8.494 1.00 89.56 95 TYR A O 1
ATOM 719 N N . SER A 1 96 ? 0.096 2.893 9.290 1.00 87.00 96 SER A N 1
ATOM 720 C CA . SER A 1 96 ? -0.222 2.140 10.516 1.00 87.00 96 SER A CA 1
ATOM 721 C C . SER A 1 96 ? -1.154 2.872 11.489 1.00 87.00 96 SER A C 1
ATOM 723 O O . SER A 1 96 ? -1.687 2.260 12.412 1.00 87.00 96 SER A O 1
ATOM 725 N N . PHE A 1 97 ? -1.355 4.176 11.293 1.00 88.19 97 PHE A N 1
ATOM 726 C CA . PHE A 1 97 ? -2.261 4.990 12.099 1.00 88.19 97 PHE A CA 1
ATOM 727 C C . PHE A 1 97 ? -3.734 4.838 11.688 1.00 88.19 97 PHE A C 1
ATOM 729 O O . PHE A 1 97 ? -4.621 5.201 12.463 1.00 88.19 97 PHE A O 1
ATOM 736 N N . TYR A 1 98 ? -4.012 4.292 10.500 1.00 88.62 98 TYR A N 1
ATOM 737 C CA . TYR A 1 98 ? -5.364 3.926 10.099 1.00 88.62 98 TYR A CA 1
ATOM 738 C C . TYR A 1 98 ? -5.718 2.560 10.684 1.00 88.62 98 TYR A C 1
ATOM 740 O O . TYR A 1 98 ? -5.127 1.550 10.313 1.00 88.62 98 TYR A O 1
ATOM 748 N N . ASN A 1 99 ? -6.699 2.521 11.589 1.00 93.94 99 ASN A N 1
ATOM 749 C CA . ASN A 1 99 ? -7.255 1.258 12.059 1.00 93.94 99 ASN A CA 1
ATOM 750 C C . ASN A 1 99 ? -8.332 0.785 11.077 1.00 93.94 99 ASN A C 1
ATOM 752 O O . ASN A 1 99 ? -9.485 1.205 11.163 1.00 93.94 99 ASN A O 1
ATOM 756 N N . MET A 1 100 ? -7.973 -0.122 10.175 1.00 92.75 100 MET A N 1
ATOM 757 C CA . MET A 1 100 ? -8.841 -0.604 9.094 1.00 92.75 100 MET A CA 1
ATOM 758 C C . MET A 1 100 ? -10.058 -1.421 9.564 1.00 92.75 100 MET A C 1
ATOM 760 O O . MET A 1 100 ? -10.882 -1.810 8.746 1.00 92.75 100 MET A O 1
ATOM 764 N N . THR A 1 101 ? -10.232 -1.640 10.874 1.00 92.38 101 THR A N 1
ATOM 765 C CA . THR A 1 101 ? -11.481 -2.186 11.447 1.00 92.38 101 THR A CA 1
ATOM 766 C C . THR A 1 101 ? -12.534 -1.110 11.723 1.00 92.38 101 THR A C 1
ATOM 768 O O . THR A 1 101 ? -13.660 -1.424 12.115 1.00 92.38 101 THR A O 1
ATOM 771 N N . LYS A 1 102 ? -12.174 0.172 11.582 1.00 94.19 102 LYS A N 1
ATOM 772 C CA . LYS A 1 102 ? -13.049 1.317 11.841 1.00 94.19 102 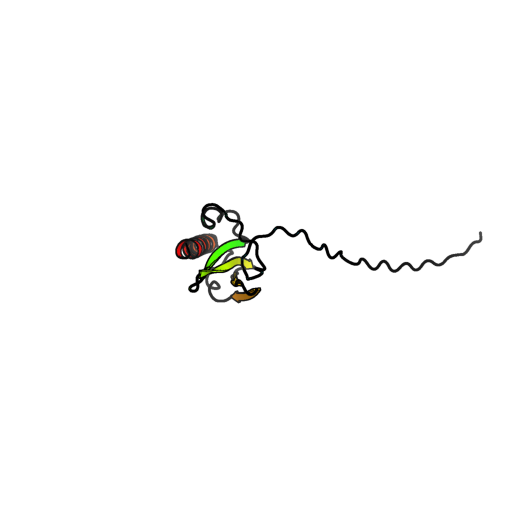LYS A CA 1
ATOM 773 C C . LYS A 1 102 ? -13.461 1.959 10.529 1.00 94.19 102 LYS A C 1
ATOM 775 O O . LYS A 1 102 ? -12.614 2.414 9.770 1.00 94.19 102 LYS A O 1
ATOM 780 N N . GLU A 1 103 ? -14.765 2.091 10.317 1.00 91.25 103 GLU A N 1
ATOM 781 C CA . GLU A 1 103 ? -15.335 2.681 9.100 1.00 91.25 103 GLU A CA 1
ATOM 782 C C . GLU A 1 103 ? -14.771 4.077 8.790 1.00 91.25 103 GLU A C 1
ATOM 784 O O . GLU A 1 103 ? -14.376 4.350 7.661 1.00 91.25 103 GLU A O 1
ATOM 789 N N . ALA A 1 104 ? -14.622 4.931 9.808 1.00 91.88 104 ALA A N 1
ATOM 790 C CA . ALA A 1 104 ? -14.018 6.252 9.640 1.00 91.88 104 ALA A CA 1
ATOM 791 C C . ALA A 1 104 ? -12.558 6.183 9.152 1.00 91.88 104 ALA A C 1
ATOM 793 O O . ALA A 1 104 ? -12.127 7.008 8.352 1.00 91.88 104 ALA A O 1
ATOM 794 N N . SER A 1 105 ? -11.782 5.200 9.613 1.00 93.38 105 SER A N 1
ATOM 795 C CA . SER A 1 105 ? -10.403 5.001 9.158 1.00 93.38 105 SER A CA 1
ATOM 796 C C . SER A 1 105 ? -10.338 4.407 7.755 1.00 93.38 105 SER A C 1
ATOM 798 O O . SER A 1 105 ? -9.434 4.773 7.008 1.00 93.38 105 SER A O 1
ATOM 800 N N . ILE A 1 106 ? -11.295 3.552 7.380 1.00 92.50 106 ILE A N 1
ATOM 801 C CA . ILE A 1 106 ? -11.432 3.056 6.004 1.00 92.50 106 ILE A CA 1
ATOM 802 C C . ILE A 1 106 ? -11.700 4.231 5.058 1.00 92.50 106 ILE A C 1
ATOM 804 O O . ILE A 1 106 ? -11.021 4.346 4.043 1.00 92.50 106 ILE A O 1
ATOM 808 N N . GLU A 1 107 ? -12.611 5.140 5.418 1.00 93.06 107 GLU A N 1
ATOM 809 C CA . GLU A 1 107 ? -12.906 6.339 4.621 1.00 93.06 107 GLU A CA 1
ATOM 810 C C . GLU A 1 107 ? -11.671 7.225 4.437 1.00 93.06 107 GLU A C 1
ATOM 812 O O . GLU A 1 107 ? -11.310 7.570 3.314 1.00 93.06 107 GLU A O 1
ATOM 817 N N . MET A 1 108 ? -10.974 7.551 5.529 1.00 92.25 108 MET A N 1
ATOM 818 C CA . MET A 1 108 ? -9.761 8.371 5.446 1.00 92.25 108 MET A CA 1
ATOM 819 C C . MET A 1 108 ? -8.659 7.696 4.619 1.00 92.25 108 MET A C 1
ATOM 821 O O . MET A 1 108 ? -7.941 8.375 3.887 1.00 92.25 108 MET A O 1
ATOM 825 N N . SER A 1 109 ? -8.532 6.371 4.722 1.00 93.00 109 SER A N 1
ATOM 826 C CA . SER A 1 109 ? -7.568 5.594 3.937 1.00 93.00 109 SER A CA 1
ATOM 827 C C . SER A 1 109 ? -7.906 5.625 2.455 1.00 93.00 109 SER A C 1
ATOM 829 O O . SER A 1 109 ? -7.030 5.883 1.638 1.00 93.00 109 SER A O 1
ATOM 831 N N . TYR A 1 110 ? -9.178 5.420 2.114 1.00 92.69 110 TYR A N 1
ATOM 832 C CA . TYR A 1 110 ? -9.664 5.502 0.742 1.00 92.69 110 TYR A CA 1
ATOM 833 C C . TYR A 1 110 ? -9.367 6.880 0.135 1.00 92.69 110 TYR A C 1
ATOM 835 O O . TYR A 1 110 ? -8.764 6.961 -0.932 1.00 92.69 110 TYR A O 1
ATOM 843 N N . MET A 1 111 ? -9.681 7.968 0.846 1.00 91.44 111 MET A N 1
ATOM 844 C CA . MET A 1 111 ? -9.374 9.326 0.380 1.00 91.44 111 MET A CA 1
ATOM 845 C C . MET A 1 111 ? -7.868 9.553 0.173 1.00 91.44 111 MET A C 1
ATOM 847 O O . MET A 1 111 ? -7.472 10.176 -0.809 1.00 91.44 111 MET A O 1
ATOM 851 N N . ALA A 1 112 ? -7.018 9.033 1.064 1.00 90.69 112 ALA A N 1
ATOM 852 C CA . ALA A 1 112 ? -5.565 9.143 0.929 1.00 90.69 112 ALA A CA 1
ATOM 853 C C . ALA A 1 112 ? -5.027 8.352 -0.277 1.00 90.69 112 ALA A C 1
ATOM 855 O O . ALA A 1 112 ? -4.126 8.817 -0.977 1.00 90.69 112 ALA A O 1
ATOM 856 N N . VAL A 1 113 ? -5.586 7.168 -0.532 1.00 91.88 113 VAL A N 1
ATOM 857 C CA . VAL A 1 113 ? -5.246 6.316 -1.679 1.00 91.88 113 VAL A CA 1
ATOM 858 C C . VAL A 1 113 ? -5.637 6.995 -2.991 1.00 91.88 113 VAL A C 1
ATOM 860 O O . VAL A 1 113 ? -4.804 7.087 -3.891 1.00 91.88 113 VAL A O 1
ATOM 863 N N . VAL A 1 114 ? -6.859 7.530 -3.075 1.00 90.69 114 VAL A N 1
ATOM 864 C CA . VAL A 1 114 ? -7.333 8.292 -4.242 1.00 90.69 114 VAL A CA 1
ATOM 865 C C . VAL A 1 114 ? -6.452 9.519 -4.476 1.00 90.69 114 VAL A C 1
ATOM 867 O O . VAL A 1 114 ? -5.929 9.676 -5.573 1.00 90.69 114 VAL A O 1
ATOM 870 N N . SER A 1 115 ? -6.179 10.315 -3.437 1.00 89.94 115 SER A N 1
ATOM 871 C CA . SER A 1 115 ? -5.286 11.479 -3.534 1.00 89.94 115 SER A CA 1
ATOM 872 C C . SER A 1 115 ? -3.883 11.101 -4.017 1.00 89.94 115 SER A C 1
ATOM 874 O O . SER A 1 115 ? -3.340 11.765 -4.892 1.00 89.94 115 SER A O 1
ATOM 876 N N . THR A 1 116 ? -3.307 10.000 -3.521 1.00 88.94 116 THR A N 1
ATOM 877 C CA . THR A 1 116 ? -1.979 9.534 -3.966 1.00 88.94 116 THR A CA 1
ATOM 878 C C . THR A 1 116 ? -1.977 9.132 -5.444 1.00 88.94 116 THR A C 1
ATOM 880 O O . THR A 1 116 ? -0.975 9.313 -6.147 1.00 88.94 116 THR A O 1
ATOM 883 N N . CYS A 1 117 ? -3.086 8.556 -5.906 1.00 89.00 117 CYS A N 1
ATOM 884 C CA . CYS A 1 117 ? -3.268 8.178 -7.296 1.00 89.00 117 CYS A CA 1
ATOM 885 C C . CYS A 1 117 ? -3.399 9.419 -8.198 1.00 89.00 117 CYS A C 1
ATOM 887 O O . CYS A 1 117 ? -2.723 9.496 -9.224 1.00 89.00 117 CYS A O 1
ATOM 889 N N . GLU A 1 118 ? -4.216 10.398 -7.801 1.00 85.88 118 GLU A N 1
ATOM 890 C CA . GLU A 1 118 ? -4.469 11.630 -8.562 1.00 85.88 118 GLU A CA 1
ATOM 891 C C . GLU A 1 118 ? -3.243 12.551 -8.627 1.00 85.88 118 GLU A C 1
ATOM 893 O O . GLU A 1 118 ? -2.924 13.052 -9.702 1.00 85.88 118 GLU A O 1
ATOM 898 N N . ASP A 1 119 ? -2.484 12.688 -7.534 1.00 76.62 119 ASP A N 1
ATOM 899 C CA . ASP A 1 119 ? -1.236 13.475 -7.465 1.00 76.62 119 ASP A CA 1
ATOM 900 C C . ASP A 1 119 ? -0.114 12.938 -8.387 1.00 76.62 119 ASP A C 1
ATOM 902 O O . ASP A 1 119 ? 1.009 13.453 -8.403 1.00 76.62 119 ASP A O 1
ATOM 906 N N . GLY A 1 120 ? -0.347 11.822 -9.081 1.00 59.25 120 GLY A N 1
ATOM 907 C CA . GLY A 1 120 ? 0.612 11.162 -9.969 1.00 59.25 120 GLY A CA 1
ATOM 908 C C . GLY A 1 120 ? 0.269 11.158 -11.443 1.00 59.25 120 GLY A C 1
ATOM 909 O O . GLY A 1 120 ? 1.025 10.54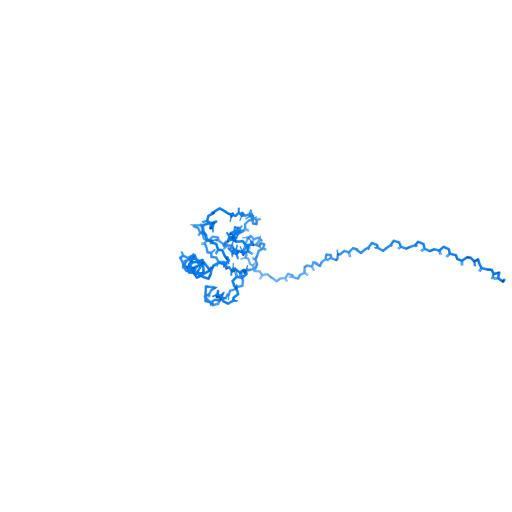5 -12.204 1.00 59.25 120 GLY A O 1
ATOM 910 N N . GLN A 1 121 ? -0.851 11.774 -11.816 1.00 57.50 121 GLN A N 1
ATOM 911 C CA . GLN A 1 121 ? -1.254 11.984 -13.207 1.00 57.50 121 GLN A CA 1
ATOM 912 C C . GLN A 1 121 ? -0.692 13.296 -13.752 1.00 57.50 121 GLN A C 1
ATOM 914 O O . GLN A 1 121 ? -0.351 13.306 -14.957 1.00 57.50 121 GLN A O 1
#

Secondary structure (DSSP, 8-state):
--------------PPP---------------SS-----TTTTTT--GGGTTEEEEEEE-TTS-EEEEEEEEETTEEEEEEE-TT--EEEESSTTTTS-TTSHHHHHHHHHHHHHHHHTT-

Sequence (121 aa):
MKKVILLGTLLASSMFVACGDDSSSGTSAGGNCFTVEKSVNACESISKDDFGTWKFIRKDSFGDDMQYVYTVEGEKLVLTTTDSGCNVKRDEKSYSFYNMTKEASIEMSYMAVVSTCEDGQ

Radius of gyration: 22.79 Å; chains: 1; bounding box: 30×82×44 Å